Protein AF-A0A968CI81-F1 (afdb_monomer_lite)

Foldseek 3Di:
DCPADPDEAEAEEAAEEAEAEEYCEEYEAEYAAYEYEHNYYNYHYHYDYNHYYYD

Radius of gyration: 10.31 Å; chains: 1; bounding box: 27×17×24 Å

Structure (mmCIF, N/CA/C/O backbone):
data_AF-A0A968CI81-F1
#
_entry.id   AF-A0A968CI81-F1
#
loop_
_atom_site.group_PDB
_atom_site.id
_atom_site.type_symbol
_atom_site.label_atom_id
_atom_site.label_alt_id
_atom_site.label_comp_id
_atom_site.label_asym_id
_atom_site.label_entity_id
_atom_site.label_seq_id
_atom_site.pdbx_PDB_ins_code
_atom_site.Cartn_x
_atom_site.Cartn_y
_atom_site.Cartn_z
_atom_site.occupancy
_atom_site.B_iso_or_equiv
_atom_site.auth_seq_id
_atom_site.auth_comp_id
_atom_site.auth_asym_id
_atom_site.auth_atom_id
_atom_site.pdbx_PDB_model_num
ATOM 1 N N . SER A 1 1 ? -6.804 9.984 -7.385 1.00 39.09 1 SER A N 1
ATOM 2 C CA . SER A 1 1 ? -6.835 10.222 -5.932 1.00 39.09 1 SER A CA 1
ATOM 3 C C . SER A 1 1 ? -7.968 9.402 -5.358 1.00 39.09 1 SER A C 1
ATOM 5 O O . SER A 1 1 ? -9.011 9.351 -5.998 1.00 39.09 1 SER A O 1
ATOM 7 N N . LEU A 1 2 ? -7.735 8.653 -4.279 1.00 41.12 2 LEU A N 1
ATOM 8 C CA . LEU A 1 2 ? -8.771 7.851 -3.627 1.00 41.12 2 LEU A CA 1
ATOM 9 C C . LEU A 1 2 ? -9.001 8.463 -2.243 1.00 41.12 2 LEU A C 1
ATOM 11 O O . LEU A 1 2 ? -8.162 8.317 -1.361 1.00 41.12 2 LEU A O 1
ATOM 15 N N . ASP A 1 3 ? -10.096 9.202 -2.093 1.00 57.09 3 ASP A N 1
ATOM 16 C CA . ASP A 1 3 ? -10.299 10.125 -0.970 1.00 57.09 3 ASP A CA 1
ATOM 17 C C . ASP A 1 3 ? -10.871 9.482 0.302 1.00 57.09 3 ASP A C 1
ATOM 19 O O . ASP A 1 3 ? -10.980 10.170 1.309 1.00 57.09 3 ASP A O 1
ATOM 23 N N . ARG A 1 4 ? -11.230 8.186 0.275 1.00 41.88 4 ARG A N 1
ATOM 24 C CA . ARG A 1 4 ? -11.466 7.289 1.432 1.00 41.88 4 ARG A CA 1
ATOM 25 C C . ARG A 1 4 ? -11.974 5.933 0.940 1.00 41.88 4 ARG A C 1
ATOM 27 O O . ARG A 1 4 ? -12.894 5.879 0.130 1.00 41.88 4 ARG A O 1
ATOM 34 N N . SER A 1 5 ? -11.418 4.840 1.461 1.00 46.12 5 SER A N 1
ATOM 35 C CA . SER A 1 5 ? -11.911 3.482 1.200 1.00 46.12 5 SER A CA 1
ATOM 36 C C . SER A 1 5 ? -12.274 2.803 2.515 1.00 46.12 5 SER A C 1
ATOM 38 O O . SER A 1 5 ? -11.403 2.527 3.333 1.00 46.12 5 SER A O 1
ATOM 40 N N . THR A 1 6 ? -13.563 2.525 2.706 1.00 46.25 6 THR A N 1
ATOM 41 C CA . THR A 1 6 ? -14.074 1.591 3.727 1.00 46.25 6 THR A CA 1
ATOM 42 C C . THR A 1 6 ? -13.977 0.131 3.261 1.00 46.25 6 THR A C 1
ATOM 44 O O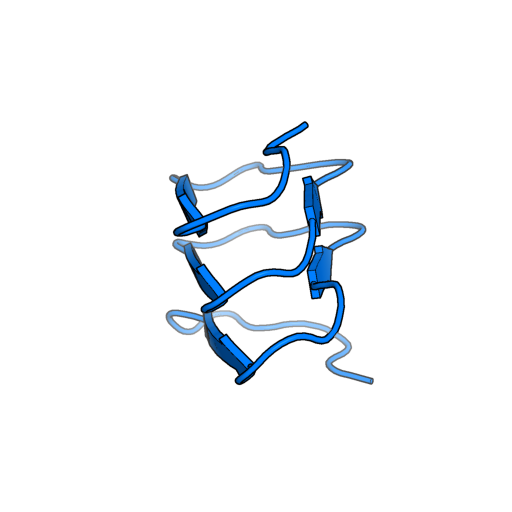 . THR A 1 6 ? -14.389 -0.783 3.971 1.00 46.25 6 THR A O 1
ATOM 47 N N . GLY A 1 7 ? -13.438 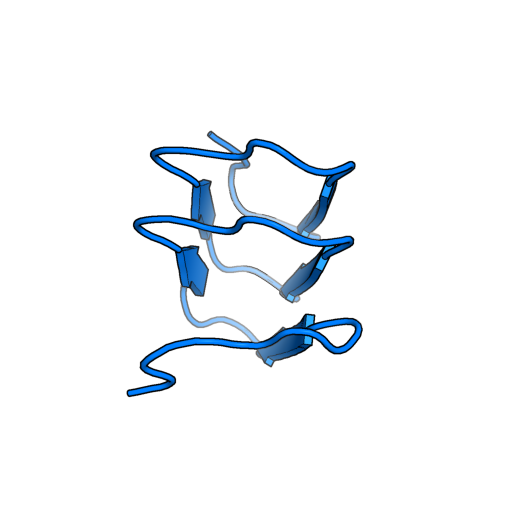-0.094 2.058 1.00 49.91 7 GLY A N 1
ATOM 48 C CA . GLY A 1 7 ? -13.150 -1.400 1.481 1.00 49.91 7 GLY A CA 1
ATOM 49 C C . GLY A 1 7 ? -11.652 -1.680 1.431 1.00 49.91 7 GLY A C 1
ATOM 50 O O . GLY A 1 7 ? -10.826 -0.763 1.468 1.00 49.91 7 GLY A O 1
ATOM 51 N N . THR A 1 8 ? -11.306 -2.961 1.327 1.00 54.31 8 THR A N 1
ATOM 52 C CA . THR A 1 8 ? -9.929 -3.418 1.134 1.00 54.31 8 THR A CA 1
ATOM 53 C C . THR A 1 8 ? -9.307 -2.718 -0.072 1.00 54.31 8 THR A C 1
ATOM 55 O O . THR A 1 8 ? -9.759 -2.897 -1.200 1.00 54.31 8 THR A O 1
ATOM 58 N N . ALA A 1 9 ? -8.291 -1.887 0.165 1.00 61.88 9 ALA A N 1
ATOM 59 C CA . ALA A 1 9 ? -7.574 -1.203 -0.904 1.00 61.88 9 ALA A CA 1
ATOM 60 C C . ALA A 1 9 ? -6.456 -2.116 -1.423 1.00 61.88 9 ALA A C 1
ATOM 62 O O . ALA A 1 9 ? -5.471 -2.329 -0.718 1.00 61.88 9 ALA A O 1
ATOM 63 N N . ASP A 1 10 ? -6.625 -2.656 -2.634 1.00 65.19 10 ASP A N 1
ATOM 64 C CA . ASP A 1 10 ? -5.606 -3.423 -3.361 1.00 65.19 10 ASP A CA 1
ATOM 65 C C . ASP A 1 10 ? -4.879 -2.511 -4.360 1.00 65.19 10 ASP A C 1
ATOM 67 O O . ASP A 1 10 ? -5.372 -2.225 -5.453 1.00 65.19 10 ASP A O 1
ATOM 71 N N . LEU A 1 11 ? -3.689 -2.040 -3.988 1.00 64.69 11 LEU A N 1
ATOM 72 C CA . LEU A 1 11 ? -2.881 -1.137 -4.813 1.00 64.69 11 LEU A CA 1
ATOM 73 C C . LEU A 1 11 ? -1.770 -1.935 -5.496 1.00 64.69 11 LEU A C 1
ATOM 75 O O . LEU A 1 11 ? -0.951 -2.550 -4.814 1.00 64.69 11 LEU A O 1
ATOM 79 N N . LYS A 1 12 ? -1.744 -1.941 -6.836 1.00 69.75 12 LYS A N 1
ATOM 80 C CA . LYS A 1 12 ? -0.748 -2.664 -7.644 1.00 69.75 12 LYS A CA 1
ATOM 81 C C . LYS A 1 12 ? -0.062 -1.745 -8.645 1.00 69.75 12 LYS A C 1
ATOM 83 O O . LYS A 1 12 ? -0.733 -1.057 -9.408 1.00 69.75 12 LYS A O 1
ATOM 88 N N . THR A 1 13 ? 1.268 -1.779 -8.681 1.00 72.00 13 THR A N 1
ATOM 89 C CA . THR A 1 13 ? 2.072 -1.081 -9.699 1.00 72.00 13 THR A CA 1
ATOM 90 C C . THR A 1 13 ? 3.249 -1.954 -10.151 1.00 72.00 13 THR A C 1
ATOM 92 O O . THR A 1 13 ? 3.800 -2.729 -9.367 1.00 72.00 13 THR A O 1
ATOM 95 N N . SER A 1 14 ? 3.657 -1.819 -11.415 1.00 68.44 14 SER A N 1
ATOM 96 C CA . SER A 1 14 ? 4.806 -2.548 -11.976 1.00 68.44 14 SER A CA 1
ATOM 97 C C . SER A 1 14 ? 6.165 -1.891 -11.685 1.00 68.44 14 SER A C 1
ATOM 99 O O . SER A 1 14 ? 7.186 -2.423 -12.101 1.00 68.44 14 SER A O 1
ATOM 101 N N . GLY A 1 15 ? 6.211 -0.753 -10.981 1.00 66.12 15 GLY A N 1
ATOM 102 C CA . GLY A 1 15 ? 7.469 -0.034 -10.716 1.00 66.12 15 GLY A CA 1
ATOM 103 C C . GLY A 1 15 ? 7.324 1.386 -10.159 1.00 66.12 15 GLY A C 1
ATOM 104 O O . GLY A 1 15 ? 8.304 1.978 -9.729 1.00 66.12 15 GLY A O 1
ATOM 105 N N . GLY A 1 16 ? 6.111 1.935 -10.127 1.00 74.06 16 GLY A N 1
ATOM 106 C CA . GLY A 1 16 ? 5.816 3.203 -9.464 1.00 74.06 16 GLY A CA 1
ATOM 107 C C . GLY A 1 16 ? 5.648 3.062 -7.949 1.00 74.06 16 GLY A C 1
ATOM 108 O O . GLY A 1 16 ? 5.364 1.973 -7.429 1.00 74.06 16 GLY A O 1
ATOM 109 N N . SER A 1 17 ? 5.789 4.188 -7.255 1.00 82.38 17 SER A N 1
ATOM 110 C CA . SER A 1 17 ? 5.596 4.285 -5.808 1.00 82.38 17 SER A CA 1
ATOM 111 C C . SER A 1 17 ? 4.115 4.291 -5.426 1.00 82.38 17 SER A C 1
ATOM 113 O O . SER A 1 17 ? 3.279 4.851 -6.138 1.00 82.38 17 SER A O 1
ATOM 115 N N . ILE A 1 18 ? 3.796 3.687 -4.284 1.00 84.88 18 ILE A N 1
ATOM 116 C CA . ILE A 1 18 ? 2.479 3.756 -3.646 1.00 84.88 18 ILE A CA 1
ATOM 117 C C . ILE A 1 18 ? 2.612 4.680 -2.436 1.00 84.88 18 ILE A C 1
ATOM 119 O O . ILE A 1 18 ? 3.414 4.399 -1.554 1.00 84.88 18 ILE A O 1
ATOM 123 N N . ASN A 1 19 ? 1.819 5.750 -2.383 1.00 85.56 19 ASN A N 1
ATOM 124 C CA . ASN A 1 19 ? 1.781 6.671 -1.246 1.00 85.56 19 ASN A CA 1
ATOM 125 C C . ASN A 1 19 ? 0.369 6.703 -0.661 1.00 85.56 19 ASN A C 1
ATOM 127 O O . ASN A 1 19 ? -0.599 6.902 -1.402 1.00 85.56 19 ASN A O 1
ATOM 131 N N . ILE A 1 20 ? 0.257 6.495 0.649 1.00 84.88 20 ILE A N 1
ATOM 132 C CA . ILE A 1 20 ? -1.014 6.427 1.374 1.00 84.88 20 ILE A CA 1
ATOM 133 C C . ILE A 1 20 ? -0.914 7.353 2.584 1.00 84.88 20 ILE A C 1
ATOM 135 O O . ILE A 1 20 ? -0.199 7.060 3.535 1.00 84.88 20 ILE A O 1
ATOM 139 N N . ALA A 1 21 ? -1.638 8.471 2.547 1.00 86.19 21 ALA A N 1
ATOM 140 C CA . ALA A 1 21 ? -1.594 9.464 3.620 1.00 86.19 21 ALA A CA 1
ATOM 141 C C . ALA A 1 21 ? -2.349 8.995 4.876 1.00 86.19 21 ALA A C 1
ATOM 143 O O . ALA A 1 21 ? -1.831 9.033 5.985 1.00 86.19 21 ALA A O 1
ATOM 144 N N . GLU A 1 22 ? -3.581 8.514 4.721 1.00 84.56 22 GLU A N 1
ATOM 145 C CA . GLU A 1 22 ? -4.347 7.976 5.841 1.00 84.56 22 GLU A CA 1
ATOM 146 C C . GLU A 1 22 ? -5.241 6.836 5.377 1.00 84.56 22 GLU A C 1
ATOM 148 O O . GLU A 1 22 ? -5.879 6.905 4.323 1.00 84.56 22 GLU A O 1
ATOM 153 N N . VAL A 1 23 ? -5.291 5.780 6.182 1.00 80.94 23 VAL A N 1
ATOM 154 C CA . VAL A 1 23 ? -6.189 4.661 5.953 1.00 80.94 23 VAL A CA 1
ATOM 155 C C . VAL A 1 23 ? -6.791 4.146 7.252 1.00 80.94 23 VAL A C 1
ATOM 157 O O . VAL A 1 23 ? -6.102 3.773 8.201 1.00 80.94 23 VAL A O 1
ATOM 160 N N . ASP A 1 24 ? -8.120 4.111 7.268 1.00 81.69 24 ASP A N 1
ATOM 161 C CA . ASP A 1 24 ? -8.924 3.742 8.433 1.00 81.69 24 ASP A CA 1
ATOM 162 C C . ASP A 1 24 ? -9.400 2.280 8.394 1.00 81.69 24 ASP A C 1
ATOM 164 O O . ASP A 1 24 ? -10.166 1.838 9.245 1.00 81.69 24 ASP A O 1
ATOM 168 N N . SER A 1 25 ? -9.009 1.522 7.371 1.00 79.69 25 SER A N 1
ATOM 169 C CA . SER A 1 25 ? -9.509 0.172 7.081 1.00 79.69 25 SER A CA 1
ATOM 170 C C . SER A 1 25 ? -8.374 -0.747 6.622 1.00 79.69 25 SER A C 1
ATOM 172 O O . SER A 1 25 ? -7.218 -0.339 6.579 1.00 79.69 25 SER A O 1
ATOM 174 N N . ASN A 1 26 ? -8.683 -2.011 6.330 1.00 83.94 26 ASN A N 1
ATOM 175 C CA . ASN A 1 26 ? -7.676 -3.004 5.957 1.00 83.94 26 ASN A CA 1
ATOM 176 C C . ASN A 1 26 ? -7.083 -2.714 4.565 1.00 83.94 26 ASN A C 1
ATOM 178 O O . ASN A 1 26 ? -7.842 -2.485 3.621 1.00 83.94 26 ASN A O 1
ATOM 182 N N . ILE A 1 27 ? -5.757 -2.766 4.407 1.00 85.31 27 ILE A N 1
ATOM 183 C CA . ILE A 1 27 ? -5.084 -2.418 3.136 1.00 85.31 27 ILE A CA 1
ATOM 184 C C . ILE A 1 27 ? -4.140 -3.520 2.672 1.00 85.31 27 ILE A C 1
ATOM 186 O O . ILE A 1 27 ? -3.451 -4.148 3.477 1.00 85.31 27 ILE A O 1
ATOM 190 N N . THR A 1 28 ? -4.047 -3.699 1.353 1.00 88.19 28 THR A N 1
ATOM 191 C CA . THR A 1 28 ? -3.008 -4.504 0.707 1.00 88.19 28 THR A CA 1
ATOM 192 C C . THR A 1 28 ? -2.323 -3.707 -0.410 1.00 88.19 28 THR A C 1
ATOM 194 O O . THR A 1 28 ? -2.875 -3.479 -1.481 1.00 88.19 28 THR A O 1
ATOM 197 N N . ALA A 1 29 ? -1.078 -3.297 -0.182 1.00 84.44 29 ALA A N 1
ATOM 198 C CA . ALA A 1 29 ? -0.254 -2.582 -1.153 1.00 84.44 29 ALA A CA 1
ATOM 199 C C . ALA A 1 29 ? 0.840 -3.501 -1.719 1.00 84.44 29 ALA A C 1
ATOM 201 O O . ALA A 1 29 ? 1.576 -4.149 -0.970 1.00 84.44 29 ALA A O 1
ATOM 202 N N . LYS A 1 30 ? 0.955 -3.579 -3.049 1.00 87.62 30 LYS A N 1
ATOM 203 C CA . LYS A 1 30 ? 1.942 -4.408 -3.754 1.00 87.62 30 LYS A CA 1
ATOM 204 C C . LYS A 1 30 ? 2.593 -3.642 -4.906 1.00 87.62 30 LYS A C 1
ATOM 206 O O . LYS A 1 30 ? 1.905 -3.109 -5.769 1.00 87.62 30 LYS A O 1
ATOM 211 N N . THR A 1 31 ? 3.919 -3.640 -4.986 1.00 82.19 31 THR A N 1
ATOM 212 C CA . THR A 1 31 ? 4.655 -3.061 -6.127 1.00 82.19 31 THR A CA 1
ATOM 213 C C . THR A 1 31 ? 5.807 -3.961 -6.565 1.00 82.19 31 THR A C 1
ATOM 215 O O . THR A 1 31 ? 6.419 -4.644 -5.745 1.00 82.19 31 THR A O 1
ATOM 218 N N . ALA A 1 32 ? 6.088 -4.010 -7.868 1.00 79.38 32 ALA A N 1
ATOM 219 C CA . ALA A 1 32 ? 7.144 -4.863 -8.422 1.00 79.38 32 ALA A CA 1
ATOM 220 C C . ALA A 1 32 ? 8.555 -4.252 -8.315 1.00 79.38 32 ALA A C 1
ATOM 222 O O . ALA A 1 32 ? 9.535 -4.955 -8.521 1.00 79.38 32 ALA A O 1
ATOM 223 N N . GLY A 1 33 ? 8.681 -2.969 -7.969 1.00 78.19 33 GLY A N 1
ATOM 224 C CA . GLY A 1 33 ? 9.996 -2.326 -7.841 1.00 78.19 33 GLY A CA 1
ATOM 225 C C . GLY A 1 33 ? 9.997 -0.922 -7.239 1.00 78.19 33 GLY A C 1
ATOM 226 O O . GLY A 1 33 ? 11.065 -0.381 -6.986 1.00 78.19 33 GLY A O 1
ATOM 227 N N . GLY A 1 34 ? 8.824 -0.332 -6.994 1.00 82.44 34 GLY A N 1
ATOM 228 C CA . GLY A 1 34 ? 8.717 0.976 -6.352 1.00 82.44 34 GLY A CA 1
ATOM 229 C C . GLY A 1 34 ? 8.726 0.898 -4.825 1.00 82.44 34 GLY A C 1
ATOM 230 O O . GLY A 1 34 ? 8.732 -0.184 -4.227 1.00 82.44 34 GLY A O 1
ATOM 231 N N . SER A 1 35 ? 8.672 2.066 -4.192 1.00 85.94 35 SER A N 1
ATOM 232 C CA . SER A 1 35 ? 8.521 2.187 -2.740 1.00 85.94 35 SER A CA 1
ATOM 233 C C . SER A 1 35 ? 7.050 2.227 -2.331 1.00 85.94 35 SER A C 1
ATOM 235 O O . SER A 1 35 ? 6.190 2.660 -3.102 1.00 85.94 35 SER A O 1
ATOM 237 N N . ILE A 1 36 ? 6.761 1.789 -1.111 1.00 88.50 36 ILE A N 1
ATOM 238 C CA . ILE A 1 36 ? 5.455 1.947 -0.470 1.00 88.50 36 ILE A CA 1
ATOM 239 C C . ILE A 1 36 ? 5.658 2.843 0.750 1.00 88.50 36 ILE A C 1
ATOM 241 O O . ILE A 1 36 ? 6.464 2.499 1.609 1.00 88.50 36 ILE A O 1
ATOM 245 N N . SER A 1 37 ? 4.933 3.959 0.818 1.00 89.00 37 SER A N 1
ATOM 246 C CA . SER A 1 37 ? 4.950 4.883 1.956 1.00 89.00 37 SER A CA 1
ATOM 247 C C . SER A 1 37 ? 3.549 5.014 2.543 1.00 89.00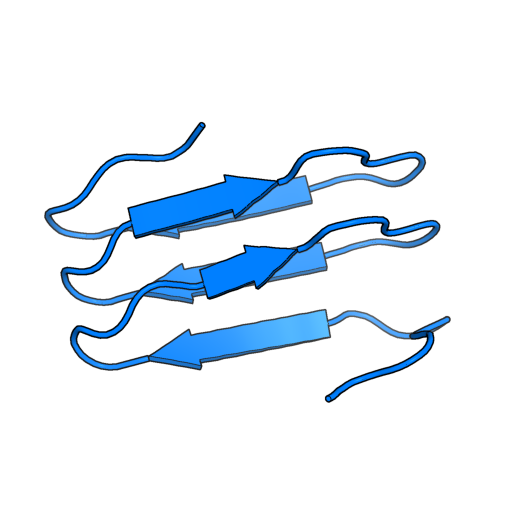 37 SER A C 1
ATOM 249 O O . SER A 1 37 ? 2.593 5.278 1.799 1.00 89.00 37 SER A O 1
ATOM 251 N N . ILE A 1 38 ? 3.418 4.804 3.855 1.00 88.38 38 ILE A N 1
ATOM 252 C CA . ILE A 1 38 ? 2.138 4.883 4.571 1.00 88.38 38 ILE A CA 1
ATOM 253 C C . ILE A 1 38 ? 2.301 5.785 5.794 1.00 88.38 38 ILE A C 1
ATOM 255 O O . ILE A 1 38 ? 2.904 5.382 6.783 1.00 88.38 38 ILE A O 1
ATOM 259 N N . ASP A 1 39 ? 1.715 6.982 5.761 1.00 89.75 39 ASP A N 1
ATOM 260 C CA . ASP A 1 39 ? 1.899 7.950 6.851 1.00 89.75 39 ASP A CA 1
ATOM 261 C C . ASP A 1 39 ? 1.054 7.587 8.080 1.00 89.75 39 ASP A C 1
ATOM 263 O O . ASP A 1 39 ? 1.500 7.718 9.222 1.00 89.75 39 ASP A O 1
ATOM 267 N N . LYS A 1 40 ? -0.189 7.131 7.868 1.00 85.44 40 LYS A N 1
ATOM 268 C CA . LYS A 1 40 ? -1.104 6.807 8.966 1.00 85.44 40 LYS A CA 1
ATOM 269 C C . LYS A 1 40 ? -2.019 5.636 8.639 1.00 85.44 40 LYS A C 1
ATOM 271 O O . LYS A 1 40 ? -2.839 5.702 7.727 1.00 85.44 40 LYS A O 1
ATOM 276 N N . ALA A 1 41 ? -1.937 4.586 9.450 1.00 85.69 41 ALA A N 1
ATOM 277 C CA . ALA A 1 41 ? -2.825 3.435 9.376 1.00 85.69 41 ALA A CA 1
ATOM 278 C C . ALA A 1 41 ? -3.529 3.212 10.716 1.00 85.69 41 ALA A C 1
ATOM 280 O O . ALA A 1 41 ? -2.880 2.995 11.738 1.00 85.69 41 ALA A O 1
ATOM 281 N N . LYS A 1 42 ? -4.864 3.266 10.710 1.00 86.62 42 LYS A N 1
ATOM 282 C CA . LYS A 1 42 ? -5.695 2.889 11.865 1.00 86.62 42 LYS A CA 1
ATOM 283 C C . LYS A 1 42 ? -6.210 1.450 11.769 1.00 86.62 42 LYS A C 1
ATOM 285 O O . LYS A 1 42 ? -6.644 0.894 12.772 1.00 86.62 42 LYS A O 1
ATOM 290 N N . GLY A 1 43 ? -6.174 0.867 10.569 1.00 84.12 43 GLY A N 1
ATOM 291 C CA . GLY A 1 43 ? -6.497 -0.534 10.299 1.00 84.12 43 GLY A CA 1
ATOM 292 C C . GLY A 1 43 ? -5.253 -1.376 9.983 1.00 84.12 43 GLY A C 1
ATOM 293 O O . GLY A 1 43 ? -4.150 -0.836 9.894 1.00 84.12 43 GLY A O 1
ATOM 294 N N . PRO A 1 44 ? -5.405 -2.699 9.801 1.00 84.31 44 PRO A N 1
ATOM 295 C CA . PRO A 1 44 ? -4.284 -3.568 9.465 1.00 84.31 44 PRO A CA 1
ATOM 296 C C . PRO A 1 44 ? -3.740 -3.283 8.056 1.00 84.31 44 PRO A C 1
ATOM 298 O O . PRO A 1 44 ? -4.476 -2.920 7.134 1.00 84.31 44 PRO A O 1
ATOM 301 N N . VAL A 1 45 ? -2.429 -3.465 7.890 1.00 86.94 45 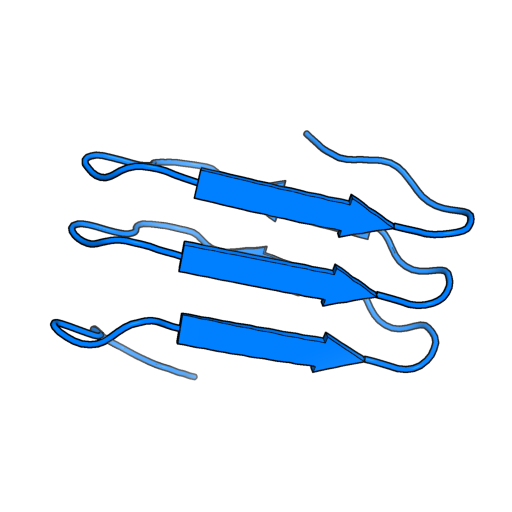VAL A N 1
ATOM 302 C CA . VAL A 1 45 ? -1.698 -3.139 6.660 1.00 86.94 45 VAL A CA 1
ATOM 303 C C . VAL A 1 45 ? -0.859 -4.325 6.211 1.00 86.94 45 VAL A C 1
ATOM 305 O O . VAL A 1 45 ? -0.052 -4.853 6.973 1.00 86.94 45 VAL A O 1
ATOM 308 N N . ILE A 1 46 ? -0.999 -4.698 4.939 1.00 88.44 46 ILE A N 1
ATOM 309 C CA . ILE A 1 46 ? -0.080 -5.606 4.252 1.00 88.44 46 ILE A CA 1
ATOM 310 C C . ILE A 1 46 ? 0.590 -4.837 3.116 1.00 88.44 46 ILE A C 1
ATOM 312 O O . ILE A 1 46 ? -0.054 -4.504 2.126 1.00 88.44 46 ILE A O 1
ATOM 316 N N . ALA A 1 47 ? 1.894 -4.598 3.221 1.00 86.69 47 ALA A N 1
ATOM 317 C CA . ALA A 1 47 ? 2.688 -3.959 2.176 1.00 86.69 47 ALA A CA 1
ATOM 318 C C . ALA A 1 47 ? 3.789 -4.910 1.682 1.00 86.69 47 ALA A C 1
ATOM 320 O O . ALA A 1 47 ? 4.505 -5.507 2.486 1.00 86.69 47 ALA A O 1
ATOM 321 N N . LYS A 1 48 ? 3.917 -5.084 0.360 1.00 87.38 48 LYS A N 1
ATOM 322 C CA . LYS A 1 48 ? 4.978 -5.893 -0.264 1.00 87.38 48 LYS A CA 1
ATOM 323 C C . LYS A 1 48 ? 5.589 -5.183 -1.468 1.00 87.38 48 LYS A C 1
ATOM 325 O O . LYS A 1 48 ? 4.879 -4.759 -2.376 1.00 87.38 48 LYS A O 1
ATOM 330 N N . THR A 1 49 ? 6.913 -5.145 -1.518 1.00 84.75 49 THR A N 1
ATOM 331 C CA . THR A 1 49 ? 7.687 -4.687 -2.677 1.00 84.75 49 THR A CA 1
ATOM 332 C C . THR A 1 49 ? 8.713 -5.746 -3.064 1.00 84.75 49 THR A C 1
ATOM 334 O O . THR A 1 49 ? 9.200 -6.464 -2.192 1.00 84.75 49 THR A O 1
ATOM 337 N N . ALA A 1 50 ? 9.000 -5.886 -4.360 1.00 83.38 50 ALA A N 1
ATOM 338 C CA . ALA A 1 50 ? 10.013 -6.830 -4.842 1.00 83.38 50 ALA A CA 1
ATOM 339 C C . ALA A 1 50 ? 11.422 -6.216 -4.955 1.00 83.38 50 ALA A C 1
ATOM 341 O O . ALA A 1 50 ? 12.387 -6.967 -5.059 1.00 83.38 50 ALA A O 1
ATOM 342 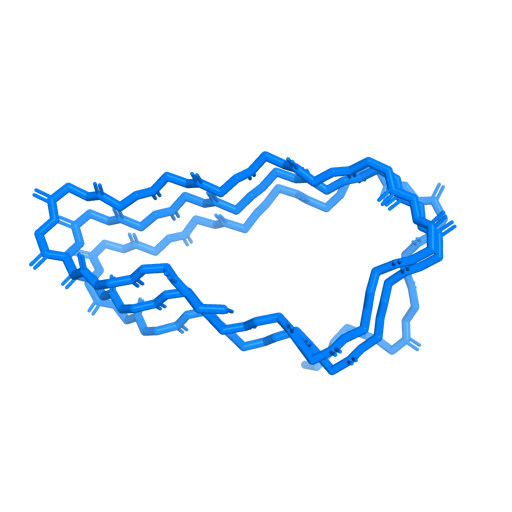N N . GLY A 1 51 ? 11.558 -4.884 -4.908 1.00 81.38 51 GLY A N 1
ATOM 343 C CA . GLY A 1 51 ? 12.862 -4.221 -5.062 1.00 81.38 51 GLY A CA 1
ATOM 344 C C . GLY A 1 51 ? 12.992 -2.813 -4.476 1.00 81.38 51 GLY A C 1
ATOM 345 O O . GLY A 1 51 ? 14.053 -2.214 -4.608 1.00 81.38 51 GLY A O 1
ATOM 346 N N . GLY A 1 52 ? 11.947 -2.278 -3.842 1.00 80.69 52 GLY A N 1
ATOM 347 C CA . GLY A 1 52 ? 11.985 -0.978 -3.168 1.00 80.69 52 GLY A CA 1
ATOM 348 C C . GLY A 1 52 ? 11.952 -1.100 -1.646 1.00 80.69 52 GLY A C 1
ATOM 349 O O . GLY A 1 52 ? 12.187 -2.169 -1.083 1.00 80.69 52 GLY A O 1
ATOM 350 N N . SER A 1 53 ? 11.593 -0.003 -0.985 1.00 82.38 53 SER A N 1
ATOM 351 C CA . SER A 1 53 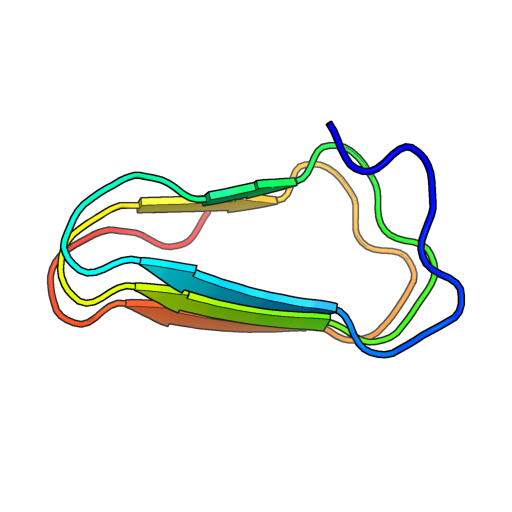? 11.427 0.048 0.472 1.00 82.38 53 SER A CA 1
ATOM 352 C C . SER A 1 53 ? 9.956 0.144 0.866 1.00 82.38 53 SER A C 1
ATOM 354 O O . SER A 1 53 ? 9.125 0.645 0.105 1.00 82.38 53 SER A O 1
ATOM 356 N N . VAL A 1 54 ? 9.648 -0.324 2.072 1.00 83.56 54 VAL A N 1
ATOM 357 C CA . VAL A 1 54 ? 8.379 -0.059 2.754 1.00 83.56 54 VAL A CA 1
ATOM 358 C C . VAL A 1 54 ? 8.697 0.786 3.982 1.00 83.56 54 VAL A C 1
ATOM 360 O O . VAL A 1 54 ? 9.555 0.384 4.771 1.00 83.56 54 VAL A O 1
ATOM 363 N N . SER A 1 55 ? 8.037 1.935 4.112 1.00 80.81 55 SER A N 1
ATOM 364 C CA . SER A 1 55 ? 8.181 2.870 5.235 1.00 80.81 55 SER A CA 1
ATOM 365 C C . SER A 1 55 ? 6.832 3.296 5.786 1.00 80.81 55 SER A C 1
ATOM 367 O O . SER A 1 55 ? 5.940 3.605 4.957 1.00 80.81 55 SER A O 1
#

Sequence (55 aa):
SLDRSTGTADLKTSGGSINIAEVDSNITAKTAGGSISIDKAKGPVIAKTAGGSVS

Secondary structure (DSSP, 8-state):
-----SS-EEEEESSS-EEES-BSS-EEEEESSS-EEES-BSS-EEEEESSS-B-

pLDDT: mean 76.63, std 14.03, range [39.09, 89.75]